Protein AF-A0A5S9R4K7-F1 (afdb_monomer)

Radius of gyration: 28.63 Å; Cα contacts (8 Å, |Δi|>4): 47; chains: 1; bounding box: 63×64×57 Å

Mean predicted aligned error: 20.2 Å

Organism: NCBI:txid2666134

Structure (mmCIF, N/CA/C/O backbone):
data_AF-A0A5S9R4K7-F1
#
_entry.id   AF-A0A5S9R4K7-F1
#
loop_
_atom_site.group_PDB
_atom_site.id
_atom_site.type_symbol
_atom_site.label_atom_id
_atom_site.label_alt_id
_atom_site.label_comp_id
_atom_site.label_asym_id
_atom_site.label_entity_id
_atom_site.label_seq_id
_atom_site.pdbx_PDB_ins_code
_atom_site.Cartn_x
_atom_site.Cartn_y
_atom_site.Cartn_z
_atom_site.occupancy
_atom_site.B_iso_or_equiv
_atom_site.auth_seq_id
_atom_site.auth_comp_id
_atom_site.auth_asym_id
_atom_site.auth_atom_id
_atom_site.pdbx_PDB_model_num
ATOM 1 N N . MET A 1 1 ? -23.852 8.407 -25.868 1.00 60.44 1 MET A N 1
ATOM 2 C CA . MET A 1 1 ? -22.869 9.508 -25.743 1.00 60.44 1 MET A CA 1
ATOM 3 C C . MET A 1 1 ? -21.809 9.168 -24.701 1.00 60.44 1 MET A C 1
ATOM 5 O O . MET A 1 1 ? -20.664 9.023 -25.093 1.00 60.44 1 MET A O 1
ATOM 9 N N . LYS A 1 2 ? -22.181 8.932 -23.431 1.00 70.75 2 LYS A N 1
ATOM 10 C CA . LYS A 1 2 ? -21.252 8.559 -22.342 1.00 70.75 2 LYS A CA 1
ATOM 11 C C . LYS A 1 2 ? -20.388 7.319 -22.643 1.00 70.75 2 LYS A C 1
ATOM 13 O O . LYS A 1 2 ? -19.172 7.396 -22.542 1.00 70.75 2 LYS A O 1
ATOM 18 N N . GLU A 1 3 ? -21.009 6.247 -23.135 1.00 83.00 3 GLU A N 1
ATOM 19 C CA . GLU A 1 3 ? -20.320 4.987 -23.478 1.00 83.00 3 GLU A CA 1
ATOM 20 C C . GLU A 1 3 ? -19.231 5.144 -24.555 1.00 83.00 3 GLU A C 1
ATOM 22 O O . GLU A 1 3 ? -18.191 4.496 -24.499 1.00 83.00 3 GLU A O 1
ATOM 27 N N . LEU A 1 4 ? -19.441 6.035 -25.535 1.00 80.94 4 LEU A N 1
ATOM 28 C CA . LEU A 1 4 ? -18.470 6.272 -26.608 1.00 80.94 4 LEU A CA 1
ATOM 29 C C . LEU A 1 4 ? -17.237 7.013 -26.076 1.00 80.94 4 LEU A C 1
ATOM 31 O O . LEU A 1 4 ? -16.112 6.636 -26.393 1.00 80.94 4 LEU A O 1
ATOM 35 N N . THR A 1 5 ? -17.441 8.044 -25.255 1.00 84.50 5 THR A N 1
ATOM 36 C CA . THR A 1 5 ? -16.349 8.809 -24.639 1.00 84.50 5 THR A CA 1
ATOM 37 C C . THR A 1 5 ? -15.535 7.940 -23.678 1.00 84.50 5 THR A C 1
ATOM 39 O O . THR A 1 5 ? -14.313 8.041 -23.653 1.00 84.50 5 THR A O 1
ATOM 42 N N . GLU A 1 6 ? -16.192 7.045 -22.936 1.00 87.44 6 GLU A N 1
ATOM 43 C CA . GLU A 1 6 ? -15.541 6.131 -21.992 1.00 87.44 6 GLU A CA 1
ATOM 44 C C . GLU A 1 6 ? -14.701 5.054 -22.698 1.00 87.44 6 GLU A C 1
ATOM 46 O O . GLU A 1 6 ? -13.567 4.788 -22.299 1.00 87.44 6 GLU A O 1
ATOM 51 N N . ALA A 1 7 ? -15.211 4.478 -23.792 1.00 84.44 7 ALA A N 1
ATOM 52 C CA . ALA A 1 7 ? -14.450 3.537 -24.610 1.00 84.44 7 ALA A CA 1
ATOM 53 C C . ALA A 1 7 ? -13.230 4.207 -25.265 1.00 84.44 7 ALA A C 1
ATOM 55 O O . ALA A 1 7 ? -12.127 3.667 -25.218 1.00 84.44 7 ALA A O 1
ATOM 56 N N . VAL A 1 8 ? -13.394 5.411 -25.823 1.00 84.94 8 VAL A N 1
ATOM 57 C CA . VAL A 1 8 ? -12.283 6.162 -26.432 1.00 84.94 8 VAL A CA 1
ATOM 58 C C . VAL A 1 8 ? -11.234 6.550 -25.384 1.00 84.94 8 VAL A C 1
ATOM 60 O O . VAL A 1 8 ? -10.045 6.393 -25.643 1.00 84.94 8 VAL A O 1
ATOM 63 N N . ALA A 1 9 ? -11.643 6.960 -24.179 1.00 87.12 9 ALA A N 1
ATOM 64 C CA . ALA A 1 9 ? -10.717 7.275 -23.088 1.00 87.12 9 ALA A CA 1
ATOM 65 C C . ALA A 1 9 ? -9.855 6.074 -22.658 1.00 87.12 9 ALA A C 1
ATOM 67 O O . ALA A 1 9 ? -8.709 6.264 -22.263 1.00 87.12 9 ALA A O 1
ATOM 68 N N . ARG A 1 10 ? -10.375 4.843 -22.766 1.00 88.38 10 ARG A N 1
ATOM 69 C CA . ARG A 1 10 ? -9.616 3.616 -22.469 1.00 88.38 10 ARG A CA 1
ATOM 70 C C . ARG A 1 10 ? -8.740 3.154 -23.633 1.00 88.38 10 ARG A C 1
ATOM 72 O O . ARG A 1 10 ? -7.651 2.646 -23.396 1.00 88.38 10 ARG A O 1
ATOM 79 N N . LEU A 1 11 ? -9.191 3.317 -24.878 1.00 85.31 11 LEU A N 1
ATOM 80 C CA . LEU A 1 11 ? -8.465 2.815 -26.051 1.00 85.31 11 LEU A CA 1
ATOM 81 C C . LEU A 1 11 ? -7.394 3.773 -26.600 1.00 85.31 11 LEU A C 1
ATOM 83 O O . LEU A 1 11 ? -6.435 3.299 -27.204 1.00 85.31 11 LEU A O 1
ATOM 87 N N . VAL A 1 12 ? -7.512 5.092 -26.406 1.00 88.00 12 VAL A N 1
ATOM 88 C CA . VAL A 1 12 ? -6.495 6.060 -26.872 1.00 88.00 12 VAL A CA 1
ATOM 89 C C . VAL A 1 12 ? -5.130 5.843 -26.197 1.00 88.00 12 VAL A C 1
ATOM 91 O O . VAL A 1 12 ? -4.135 5.799 -26.922 1.00 88.00 12 VAL A O 1
ATOM 94 N N . PRO A 1 13 ? -5.044 5.608 -24.871 1.00 85.69 13 PRO A N 1
ATOM 95 C CA . PRO A 1 13 ? -3.788 5.220 -24.223 1.00 85.69 13 PRO A CA 1
ATOM 96 C C . PRO A 1 13 ? -3.208 3.896 -24.742 1.00 85.69 13 PRO A C 1
ATOM 98 O O . PRO A 1 13 ? -1.998 3.723 -24.735 1.00 85.69 13 PRO A O 1
ATOM 101 N N . MET A 1 14 ? -4.050 2.989 -25.254 1.00 85.31 14 MET A N 1
ATOM 102 C CA . MET A 1 14 ? -3.629 1.722 -25.874 1.00 85.31 14 MET A CA 1
ATOM 103 C C . MET A 1 14 ? -3.263 1.866 -27.367 1.00 85.31 14 MET A C 1
ATOM 105 O O . MET A 1 14 ? -3.145 0.872 -28.081 1.00 85.31 14 MET A O 1
ATOM 109 N N . GLY A 1 15 ? -3.103 3.098 -27.865 1.00 84.56 15 GLY A N 1
ATOM 110 C CA . GLY A 1 15 ? -2.603 3.387 -29.213 1.00 84.56 15 GLY A CA 1
ATOM 111 C C . GLY A 1 15 ? -3.671 3.623 -30.287 1.00 84.56 15 GLY A C 1
ATOM 112 O O . GLY A 1 15 ? -3.326 3.812 -31.459 1.00 84.56 15 GLY A O 1
ATOM 113 N N . LEU A 1 16 ? -4.963 3.657 -29.935 1.00 86.38 16 LEU A N 1
ATOM 114 C CA . LEU A 1 16 ? -6.026 3.976 -30.893 1.00 86.38 16 LEU A CA 1
ATOM 115 C C . LEU A 1 16 ? -5.980 5.463 -31.285 1.00 86.38 16 LEU A C 1
ATOM 117 O O . LEU A 1 16 ? -6.224 6.348 -30.467 1.00 86.38 16 LEU A O 1
ATOM 121 N N . LYS A 1 17 ? -5.732 5.749 -32.566 1.00 83.06 17 LYS A N 1
ATOM 122 C CA . LYS A 1 17 ? -5.752 7.116 -33.111 1.00 83.06 17 LYS A CA 1
ATOM 123 C C . LYS A 1 17 ? -7.172 7.510 -33.502 1.00 83.06 17 LYS A C 1
ATOM 125 O O . LYS A 1 17 ? -7.784 6.856 -34.343 1.00 83.06 17 LYS A O 1
ATOM 130 N N . VAL A 1 18 ? -7.672 8.604 -32.933 1.00 84.44 18 VAL A N 1
ATOM 131 C CA . VAL A 1 18 ? -9.017 9.121 -33.215 1.00 84.44 18 VAL A CA 1
ATOM 132 C C . VAL A 1 18 ? -8.938 10.556 -33.735 1.00 84.44 18 VAL A C 1
ATOM 134 O O . VAL A 1 18 ? -8.171 11.377 -33.237 1.00 84.44 18 VAL A O 1
ATOM 137 N N . SER A 1 19 ? -9.745 10.861 -34.752 1.00 84.56 19 SER A N 1
ATOM 138 C CA . SER A 1 19 ? -9.883 12.210 -35.302 1.00 84.56 19 SER A CA 1
ATOM 139 C C . SER A 1 19 ? -10.589 13.143 -34.313 1.00 84.56 19 SER A C 1
ATOM 141 O O . SER A 1 19 ? -11.739 12.905 -33.938 1.00 84.56 19 SER A O 1
ATOM 143 N N . GLN A 1 20 ? -9.930 14.252 -33.958 1.00 81.69 20 GLN A N 1
ATOM 144 C CA . GLN A 1 20 ? -10.518 15.351 -33.178 1.00 81.69 20 GLN A CA 1
ATOM 145 C C . GLN A 1 20 ? -11.828 15.844 -33.815 1.00 81.69 20 GLN A C 1
ATOM 147 O O . GLN A 1 20 ? -12.838 15.991 -33.134 1.00 81.69 20 GLN A O 1
ATOM 152 N N . ARG A 1 21 ? -11.850 16.027 -35.142 1.00 84.12 21 ARG A N 1
ATOM 153 C CA . ARG A 1 21 ? -13.025 16.517 -35.881 1.00 84.12 21 ARG A CA 1
ATOM 154 C C . ARG A 1 21 ? -14.227 15.581 -35.752 1.00 84.12 21 ARG A C 1
ATOM 156 O O . ARG A 1 21 ? -15.343 16.045 -35.539 1.00 84.12 21 ARG A O 1
ATOM 163 N N . GLU A 1 22 ? -14.005 14.274 -35.865 1.00 81.88 22 GLU A N 1
ATOM 164 C CA . GLU A 1 22 ? -15.087 13.286 -35.791 1.00 81.88 22 GLU A CA 1
ATOM 165 C C . GLU A 1 22 ? -15.635 13.153 -34.36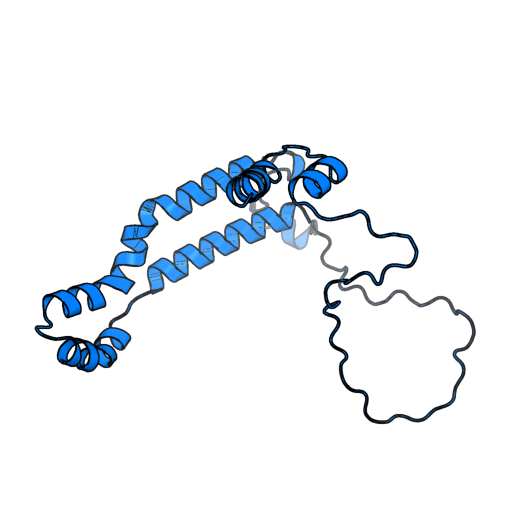6 1.00 81.88 22 GLU A C 1
ATOM 167 O O . GLU A 1 22 ? -16.850 13.102 -34.173 1.00 81.88 22 GLU A O 1
ATOM 172 N N . MET A 1 23 ? -14.759 13.174 -33.355 1.00 84.62 23 MET A N 1
ATOM 173 C CA . MET A 1 23 ? -15.192 13.140 -31.956 1.00 84.62 23 MET A CA 1
ATOM 174 C C . MET A 1 23 ? -16.030 14.356 -31.599 1.00 84.62 23 MET A C 1
ATOM 176 O O . MET A 1 23 ? -17.091 14.193 -31.009 1.00 84.62 23 MET A O 1
ATOM 180 N N . ARG A 1 24 ? -15.608 15.550 -32.020 1.00 81.69 24 ARG A N 1
ATOM 181 C CA . ARG A 1 24 ? -16.312 16.814 -31.771 1.00 81.69 24 ARG A CA 1
ATOM 182 C C . ARG A 1 24 ? -17.711 16.843 -32.384 1.00 81.69 24 ARG A C 1
ATOM 184 O O . ARG A 1 24 ? -18.670 17.199 -31.704 1.00 81.69 24 ARG A O 1
ATOM 191 N N . GLN A 1 25 ? -17.849 16.344 -33.613 1.00 83.50 25 GLN A N 1
ATOM 192 C CA . GLN A 1 25 ? -19.152 16.174 -34.261 1.00 83.50 25 GLN A CA 1
ATOM 193 C C . GLN A 1 25 ? -20.043 15.172 -33.517 1.00 83.50 25 GLN A C 1
ATOM 195 O O . GLN A 1 25 ? -21.227 15.435 -33.321 1.00 83.50 25 GLN A O 1
ATOM 200 N N . ARG A 1 26 ? -19.485 14.043 -33.055 1.00 81.94 26 ARG A N 1
ATOM 201 C CA . ARG A 1 26 ? -20.253 13.026 -32.318 1.00 81.94 26 ARG A CA 1
ATOM 202 C C . ARG A 1 26 ? -20.673 13.480 -30.924 1.00 81.94 26 ARG A C 1
ATOM 204 O O . ARG A 1 26 ? -21.736 13.067 -30.480 1.00 81.94 26 ARG A O 1
ATOM 211 N N . ILE A 1 27 ? -19.879 14.311 -30.247 1.00 83.12 27 ILE A N 1
ATOM 212 C CA . ILE A 1 27 ? -20.230 14.891 -28.936 1.00 83.12 27 ILE A CA 1
ATOM 213 C C . ILE A 1 27 ? -21.074 16.170 -29.054 1.00 83.12 27 ILE A C 1
ATOM 215 O O . ILE A 1 27 ? -21.534 16.677 -28.036 1.00 83.12 27 ILE A O 1
ATOM 219 N N . GLY A 1 28 ? -21.306 16.668 -30.275 1.00 79.94 28 GLY A N 1
ATOM 220 C CA . GLY A 1 28 ? -22.116 17.860 -30.535 1.00 79.94 28 GLY A CA 1
ATOM 221 C C . GLY A 1 28 ? -21.436 19.179 -30.155 1.00 79.94 28 GLY A C 1
ATOM 222 O O . GLY A 1 28 ? -22.131 20.148 -29.872 1.00 79.94 28 GLY A O 1
ATOM 223 N N . VAL A 1 29 ? -20.099 19.219 -30.124 1.00 82.62 29 VAL A N 1
ATOM 224 C CA . VAL A 1 29 ? -19.316 20.429 -29.831 1.00 82.62 29 VAL A CA 1
ATOM 225 C C . VAL A 1 29 ? -18.852 21.047 -31.148 1.00 82.62 29 VAL A C 1
ATOM 227 O O . VAL A 1 29 ? -18.087 20.427 -31.891 1.00 82.62 29 VAL A O 1
ATOM 230 N N . SER A 1 30 ? -19.309 22.265 -31.429 1.00 76.62 30 SER A N 1
ATOM 231 C CA . SER A 1 30 ? -18.934 23.023 -32.627 1.00 76.62 30 SER A CA 1
ATOM 232 C C . SER A 1 30 ? -17.450 23.395 -32.637 1.00 76.62 30 SER A C 1
ATOM 234 O O . SER A 1 30 ? -16.800 23.455 -31.590 1.00 76.62 30 SER A O 1
ATOM 236 N N . GLU A 1 31 ? -16.907 23.608 -33.837 1.00 80.38 31 GLU A N 1
ATOM 237 C CA . GLU A 1 31 ? -15.581 24.193 -34.046 1.00 80.38 31 GLU A CA 1
ATOM 238 C C . GLU A 1 31 ? -15.564 25.636 -33.533 1.00 80.38 31 GLU A C 1
ATOM 240 O O . GLU A 1 31 ? -16.468 26.361 -33.937 1.00 80.38 31 GLU A O 1
ATOM 245 N N . PRO A 1 32 ? -14.650 26.041 -32.618 1.00 77.50 32 PRO A N 1
ATOM 246 C CA . PRO A 1 32 ? -14.572 27.442 -32.242 1.00 77.50 32 PRO A CA 1
ATOM 247 C C . PRO A 1 32 ? -14.164 28.236 -33.477 1.00 77.50 32 PRO A C 1
ATOM 249 O O . PRO A 1 32 ? -13.270 27.814 -34.220 1.00 77.50 32 PRO A O 1
ATOM 252 N N . GLU A 1 33 ? -14.839 29.353 -33.696 1.00 72.19 33 GLU A N 1
ATOM 253 C CA . GLU A 1 33 ? -14.437 30.317 -34.714 1.00 72.19 33 GLU A CA 1
ATOM 254 C C . GLU A 1 33 ? -13.240 31.140 -34.200 1.00 72.19 33 GLU A C 1
ATOM 256 O O . GLU A 1 33 ? -12.916 31.106 -33.012 1.00 72.19 33 GLU A O 1
ATOM 261 N N . GLU A 1 34 ? -12.534 31.854 -35.085 1.00 70.00 34 GLU A N 1
ATOM 262 C CA . GLU A 1 34 ? -11.315 32.607 -34.718 1.00 70.00 34 GLU A CA 1
ATOM 263 C C . GLU A 1 34 ? -11.552 33.672 -33.629 1.00 70.00 34 GLU A C 1
ATOM 265 O O . GLU A 1 34 ? -10.605 34.052 -32.941 1.00 70.00 34 GLU A O 1
ATOM 270 N N . ASP A 1 35 ? -12.805 34.097 -33.439 1.00 70.00 35 ASP A N 1
ATOM 271 C CA . ASP A 1 35 ? -13.215 35.132 -32.485 1.00 70.00 35 ASP A CA 1
ATOM 272 C C . ASP A 1 35 ? -13.893 34.578 -31.208 1.00 70.00 35 ASP A C 1
ATOM 274 O O . ASP A 1 35 ? -14.326 35.361 -30.357 1.00 70.00 35 ASP A O 1
ATOM 278 N N . ASP A 1 36 ? -14.001 33.251 -31.047 1.00 72.81 36 ASP A N 1
ATOM 279 C CA . ASP A 1 36 ? -14.599 32.637 -29.852 1.00 72.81 36 ASP A CA 1
ATOM 280 C C . ASP A 1 36 ? -13.623 32.635 -28.662 1.00 72.81 36 ASP A C 1
ATOM 282 O O . ASP A 1 36 ? -12.459 32.242 -28.772 1.00 72.81 36 ASP A O 1
ATOM 286 N N . ASP A 1 37 ? -14.114 33.023 -27.482 1.00 72.81 37 ASP A N 1
ATOM 287 C CA . ASP A 1 37 ? -13.316 33.055 -26.252 1.00 72.81 37 ASP A CA 1
ATOM 288 C C . ASP A 1 37 ? -12.962 31.627 -25.780 1.00 72.81 37 ASP A C 1
ATOM 290 O O . ASP A 1 37 ? -13.810 30.866 -25.297 1.00 72.81 37 ASP A O 1
ATOM 294 N N . LEU A 1 38 ? -11.694 31.237 -25.960 1.00 75.69 38 LEU A N 1
ATOM 295 C CA . LEU A 1 38 ? -11.197 29.894 -25.661 1.00 75.69 38 LEU A CA 1
ATOM 296 C C . LEU A 1 38 ? -10.883 29.728 -24.172 1.00 75.69 38 LEU A C 1
ATOM 298 O O . LEU A 1 38 ? -9.889 30.238 -23.649 1.00 75.69 38 LEU A O 1
ATOM 302 N N . LEU A 1 39 ? -11.675 28.890 -23.507 1.00 64.62 39 LEU A N 1
ATOM 303 C CA . LEU A 1 39 ? -11.420 28.471 -22.132 1.00 64.62 39 LEU A CA 1
ATOM 304 C C . LEU A 1 39 ? -10.177 27.574 -22.068 1.00 64.62 39 LEU A C 1
ATOM 306 O O . LEU A 1 39 ? -10.222 26.378 -22.362 1.00 64.62 39 LEU A O 1
ATOM 310 N N . THR A 1 40 ? -9.055 28.160 -21.662 1.00 64.75 40 THR A N 1
ATOM 311 C CA . THR A 1 40 ? -7.826 27.433 -21.336 1.00 64.75 40 THR A CA 1
ATOM 312 C C . THR A 1 40 ? -7.851 27.000 -19.867 1.00 64.75 40 THR A C 1
ATOM 314 O O . THR A 1 40 ? -8.408 27.706 -19.021 1.00 64.75 40 THR A O 1
ATOM 317 N N . PRO A 1 41 ? -7.293 25.826 -19.517 1.00 58.44 41 PRO A N 1
ATOM 318 C CA . PRO A 1 41 ? -7.168 25.442 -18.116 1.00 58.44 41 PRO A CA 1
ATOM 319 C C . PRO A 1 41 ? -6.310 26.481 -17.375 1.00 58.44 41 PRO A C 1
ATOM 321 O O . PRO A 1 41 ? -5.365 27.011 -17.967 1.00 58.44 41 PRO A O 1
ATOM 324 N N . PRO A 1 42 ? -6.598 26.774 -16.092 1.00 50.97 42 PRO A N 1
ATOM 325 C CA . PRO A 1 42 ? -5.778 27.693 -15.321 1.00 50.97 42 PRO A CA 1
ATOM 326 C C . PRO A 1 42 ? -4.340 27.171 -15.299 1.00 50.97 42 PRO A C 1
ATOM 328 O O . PRO A 1 42 ? -4.062 26.094 -14.768 1.00 50.97 42 PRO A O 1
ATOM 331 N N . SER A 1 43 ? -3.430 27.934 -15.906 1.00 49.72 43 SER A N 1
ATOM 332 C CA . SER A 1 43 ? -1.996 27.689 -15.808 1.00 49.72 43 SER A CA 1
ATOM 333 C C . SER A 1 43 ? -1.625 27.750 -14.331 1.00 49.72 43 SER A C 1
ATOM 335 O O . SER A 1 43 ? -1.675 28.816 -13.716 1.00 49.72 43 SER A O 1
ATOM 337 N N . SER A 1 44 ? -1.300 26.605 -13.731 1.00 45.75 44 SER A N 1
ATOM 338 C CA . SER A 1 44 ? -0.823 26.540 -12.351 1.00 45.75 44 SER A CA 1
ATOM 339 C C . SER A 1 44 ? 0.613 27.060 -12.283 1.00 45.75 44 SER A C 1
ATOM 341 O O . SER A 1 44 ? 1.568 26.303 -12.150 1.00 45.75 44 SER A O 1
ATOM 343 N N . SER A 1 45 ? 0.755 28.377 -12.365 1.00 46.44 45 SER A N 1
ATOM 344 C CA . SER A 1 45 ? 1.937 29.124 -11.953 1.00 46.44 45 SER A CA 1
ATOM 345 C C . SER A 1 45 ? 1.486 30.096 -10.869 1.00 46.44 45 SER A C 1
ATOM 347 O O . SER A 1 45 ? 1.114 31.233 -11.154 1.00 46.44 45 SER A O 1
ATOM 349 N N . ALA A 1 46 ? 1.440 29.617 -9.625 1.00 39.94 46 ALA A N 1
ATOM 350 C CA . ALA A 1 46 ? 1.190 30.475 -8.476 1.00 39.94 46 ALA A CA 1
ATOM 351 C C . ALA A 1 46 ? 2.391 31.429 -8.281 1.00 39.94 46 ALA A C 1
ATOM 353 O O . ALA A 1 46 ? 3.529 30.954 -8.226 1.00 39.94 46 ALA A O 1
ATOM 354 N N . PRO A 1 47 ? 2.170 32.752 -8.183 1.00 46.12 47 PRO A N 1
ATOM 355 C CA . PRO A 1 47 ? 3.219 33.729 -7.931 1.00 46.12 47 PRO A CA 1
ATOM 356 C C . PRO A 1 47 ? 3.512 33.829 -6.427 1.00 46.12 47 PRO A C 1
ATOM 358 O O . PRO A 1 47 ? 2.605 33.849 -5.594 1.00 46.12 47 PRO A O 1
ATOM 361 N N . VAL A 1 48 ? 4.794 33.907 -6.080 1.00 46.75 48 VAL A N 1
ATOM 362 C CA . VAL A 1 48 ? 5.274 34.218 -4.726 1.00 46.75 48 VAL A CA 1
ATOM 363 C C . VAL A 1 48 ? 5.200 35.747 -4.542 1.00 46.75 48 VAL A C 1
ATOM 365 O O . VAL A 1 48 ? 5.615 36.460 -5.455 1.00 46.75 48 VAL A O 1
ATOM 368 N N . PRO A 1 49 ? 4.662 36.284 -3.430 1.00 51.12 49 PRO A N 1
ATOM 369 C CA . PRO A 1 49 ? 4.454 37.724 -3.271 1.00 51.12 49 PRO A CA 1
ATOM 370 C C . PRO A 1 49 ? 5.768 38.480 -3.013 1.00 51.12 49 PRO A C 1
ATOM 372 O O . PRO A 1 49 ? 6.518 38.152 -2.093 1.00 51.12 49 PRO A O 1
ATOM 375 N N . GLU A 1 50 ? 6.010 39.521 -3.812 1.00 45.12 50 GLU A N 1
ATOM 376 C CA . GLU A 1 50 ? 7.079 40.509 -3.636 1.00 45.12 50 GLU A CA 1
ATOM 377 C C . GLU A 1 50 ? 6.683 41.567 -2.595 1.00 45.12 50 GLU A C 1
ATOM 379 O O . GLU A 1 50 ? 5.639 42.211 -2.703 1.00 45.12 50 GLU A O 1
ATOM 384 N N . GLY A 1 51 ? 7.552 41.762 -1.601 1.00 38.72 51 GLY A N 1
ATOM 385 C CA . GLY A 1 51 ? 7.583 42.926 -0.721 1.00 38.72 51 GLY A CA 1
ATOM 386 C C . GLY A 1 51 ? 8.928 43.645 -0.853 1.00 38.72 51 GLY A C 1
ATOM 387 O O . GLY A 1 51 ? 9.956 43.091 -0.473 1.00 38.72 51 GLY A O 1
ATOM 388 N N . ASP A 1 52 ? 8.858 44.853 -1.418 1.00 45.69 52 ASP A N 1
ATOM 389 C CA . ASP A 1 52 ? 9.776 46.005 -1.392 1.00 45.69 52 ASP A CA 1
ATOM 390 C C . ASP A 1 52 ? 11.296 45.808 -1.546 1.00 45.69 52 ASP A C 1
ATOM 392 O O . ASP A 1 52 ? 12.016 45.639 -0.564 1.00 45.69 52 ASP A O 1
ATOM 396 N N . LEU A 1 53 ? 11.807 46.085 -2.756 1.00 40.59 53 LEU A N 1
ATOM 397 C CA . LEU A 1 53 ? 13.100 46.758 -2.957 1.00 40.59 53 LEU A CA 1
ATOM 398 C C . LEU A 1 53 ? 13.018 47.763 -4.131 1.00 40.59 53 LEU A C 1
ATOM 400 O O . LEU A 1 53 ? 12.281 47.530 -5.091 1.00 40.59 53 LEU A O 1
ATOM 404 N N . PRO A 1 54 ? 13.737 48.901 -4.051 1.00 42.56 54 PRO A N 1
ATOM 405 C CA . PRO A 1 54 ? 13.488 50.084 -4.867 1.00 42.56 54 PRO A CA 1
ATOM 406 C C . PRO A 1 54 ? 13.952 49.945 -6.318 1.00 42.56 54 PRO A C 1
ATOM 408 O O . PRO A 1 54 ? 14.913 49.248 -6.641 1.00 42.56 54 PRO A O 1
ATOM 411 N N . ALA A 1 55 ? 13.259 50.704 -7.165 1.00 49.53 55 ALA A N 1
ATOM 412 C CA . ALA A 1 55 ? 13.571 50.933 -8.563 1.00 49.53 55 ALA A CA 1
ATOM 413 C C . ALA A 1 55 ? 14.976 51.521 -8.777 1.00 49.53 55 ALA A C 1
ATOM 415 O O . ALA A 1 55 ? 15.513 52.233 -7.929 1.00 49.53 55 ALA A O 1
ATOM 416 N N . ASP A 1 56 ? 15.455 51.302 -10.002 1.00 47.91 56 ASP A N 1
ATOM 417 C CA . ASP A 1 56 ? 16.608 51.934 -10.642 1.00 47.91 56 ASP A CA 1
ATOM 418 C C . ASP A 1 56 ? 17.951 51.225 -10.418 1.00 47.91 56 ASP A C 1
ATOM 420 O O . ASP A 1 56 ? 18.673 51.505 -9.467 1.00 47.91 56 ASP A O 1
ATOM 424 N N . LYS A 1 57 ? 18.294 50.301 -11.332 1.00 42.03 57 LYS A N 1
ATOM 425 C CA . LYS A 1 57 ? 19.327 50.517 -12.366 1.00 42.03 57 LYS A CA 1
ATOM 426 C C . LYS A 1 57 ? 19.078 49.582 -13.549 1.00 42.03 57 LYS A C 1
ATOM 428 O O . LYS A 1 57 ? 18.968 48.369 -13.389 1.00 42.03 57 LYS A O 1
ATOM 433 N N . THR A 1 58 ? 19.040 50.157 -14.743 1.00 46.62 58 THR A N 1
ATOM 434 C CA . THR A 1 58 ? 19.121 49.460 -16.031 1.00 46.62 58 THR A CA 1
ATOM 435 C C . THR A 1 58 ? 20.223 48.388 -16.008 1.00 46.62 58 THR A C 1
ATOM 437 O O . THR A 1 58 ? 21.371 48.727 -15.701 1.00 46.62 58 THR A O 1
ATOM 440 N N . PRO A 1 59 ? 19.941 47.114 -16.344 1.00 45.47 59 PRO A N 1
ATOM 441 C CA . PRO A 1 59 ? 20.991 46.116 -16.495 1.00 45.47 59 PRO A CA 1
ATOM 442 C C . PRO A 1 59 ? 21.914 46.504 -17.661 1.00 45.47 59 PRO A C 1
ATOM 444 O O . PRO A 1 59 ? 21.420 46.745 -18.767 1.00 45.47 59 PRO A O 1
ATOM 447 N N . PRO A 1 60 ? 23.243 46.578 -17.462 1.00 42.16 60 PRO A N 1
ATOM 448 C CA . PRO A 1 60 ? 24.168 46.747 -18.569 1.00 42.16 60 PRO A CA 1
ATOM 449 C C . PRO A 1 60 ? 24.068 45.554 -19.522 1.00 42.16 60 PRO A C 1
ATOM 451 O O . PRO A 1 60 ? 23.823 44.416 -19.113 1.00 42.16 60 PRO A O 1
ATOM 454 N N . ALA A 1 61 ? 24.260 45.858 -20.805 1.00 45.94 61 ALA A N 1
ATOM 455 C CA . ALA A 1 61 ? 24.289 44.913 -21.907 1.00 45.94 61 ALA A CA 1
ATOM 456 C C . ALA A 1 61 ? 25.068 43.633 -21.566 1.00 45.94 61 ALA A C 1
ATOM 458 O O . ALA A 1 61 ? 26.110 43.683 -20.913 1.00 45.94 61 ALA A O 1
ATOM 459 N N . ALA A 1 62 ? 24.532 42.515 -22.060 1.00 51.91 62 ALA A N 1
ATOM 460 C CA . ALA A 1 62 ? 25.030 41.148 -21.976 1.00 51.91 62 ALA A CA 1
ATOM 461 C C . ALA A 1 62 ? 26.566 41.034 -21.909 1.00 51.91 62 ALA A C 1
ATOM 463 O O . ALA A 1 62 ? 27.257 40.876 -22.915 1.00 51.91 62 ALA A O 1
ATOM 464 N N . GLY A 1 63 ? 27.094 41.061 -20.688 1.00 48.12 63 GLY A N 1
ATOM 465 C CA . GLY A 1 63 ? 28.395 40.500 -20.369 1.00 48.12 63 GLY A CA 1
ATOM 466 C C . GLY A 1 63 ? 28.252 38.986 -20.272 1.00 48.12 63 GLY A C 1
ATOM 467 O O . GLY A 1 63 ? 27.299 38.490 -19.669 1.00 48.12 63 GLY A O 1
ATOM 468 N N . LYS A 1 64 ? 29.183 38.252 -20.888 1.00 51.22 64 LYS A N 1
ATOM 469 C CA . LYS A 1 64 ? 29.267 36.788 -20.821 1.00 51.22 64 LYS A CA 1
ATOM 470 C C . LYS A 1 64 ? 29.133 36.346 -19.361 1.00 51.22 64 LYS A C 1
ATOM 472 O O . LYS A 1 64 ? 30.014 36.637 -18.553 1.00 51.22 64 LYS A O 1
ATOM 477 N N . ARG A 1 65 ? 28.025 35.679 -19.022 1.00 45.62 65 ARG A N 1
ATOM 478 C CA . ARG A 1 65 ? 27.864 35.043 -17.713 1.00 45.62 65 ARG A CA 1
ATOM 479 C C . ARG A 1 65 ? 28.998 34.033 -17.554 1.00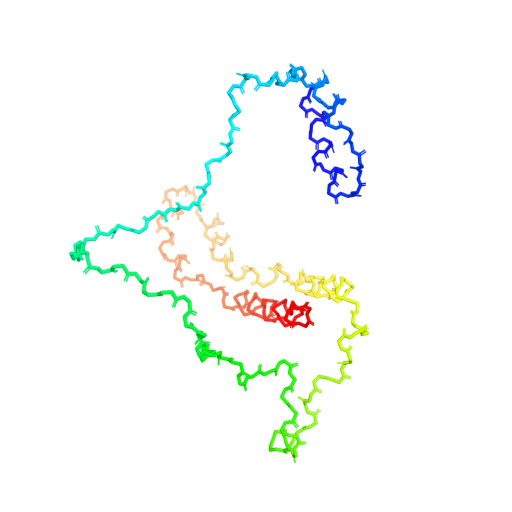 45.62 65 ARG A C 1
ATOM 481 O O . ARG A 1 65 ? 29.194 33.188 -18.426 1.00 45.62 65 ARG A O 1
ATOM 488 N N . ALA A 1 66 ? 29.745 34.143 -16.459 1.00 56.53 66 ALA A N 1
ATOM 489 C CA . ALA A 1 66 ? 30.528 33.019 -15.970 1.00 56.53 66 ALA A CA 1
ATOM 490 C C . ALA A 1 66 ? 29.567 31.832 -15.778 1.00 56.53 66 ALA A C 1
ATOM 492 O O . ALA A 1 66 ? 28.423 32.069 -15.367 1.00 56.53 66 ALA A O 1
ATOM 493 N N . PRO A 1 67 ? 29.972 30.594 -16.113 1.00 50.88 67 PRO A N 1
ATOM 494 C CA . PRO A 1 67 ? 29.094 29.454 -15.927 1.00 50.88 67 PRO A CA 1
ATOM 495 C C . PRO A 1 67 ? 28.696 29.391 -14.455 1.00 50.88 67 PRO A C 1
ATOM 497 O O . PRO A 1 67 ? 29.531 29.557 -13.560 1.00 50.88 67 PRO A O 1
ATOM 500 N N . ALA A 1 68 ? 27.394 29.222 -14.227 1.00 53.09 68 ALA A N 1
ATOM 501 C CA . ALA A 1 68 ? 26.876 28.874 -12.919 1.00 53.09 68 ALA A CA 1
ATOM 502 C C . ALA A 1 68 ? 27.683 27.680 -12.404 1.00 53.09 68 ALA A C 1
ATOM 504 O O . ALA A 1 68 ? 28.042 26.804 -13.191 1.00 53.09 68 ALA A O 1
ATOM 505 N N . ALA A 1 69 ? 27.995 27.663 -11.110 1.00 53.94 69 ALA A N 1
ATOM 506 C CA . ALA A 1 69 ? 28.519 26.468 -10.477 1.00 53.94 69 ALA A CA 1
ATOM 507 C C . ALA A 1 69 ? 27.442 25.383 -10.601 1.00 53.94 69 ALA A C 1
ATOM 509 O O . ALA A 1 69 ? 26.519 25.304 -9.794 1.00 53.94 69 ALA A O 1
ATOM 510 N N . GLU A 1 70 ? 27.525 24.615 -11.683 1.00 43.75 70 GLU A N 1
ATOM 511 C CA . GLU A 1 70 ? 26.826 23.362 -11.842 1.00 43.75 70 GLU A CA 1
ATOM 512 C C . GLU A 1 70 ? 27.195 22.512 -10.630 1.00 43.75 70 GLU A C 1
ATOM 514 O O . GLU A 1 70 ? 28.374 22.345 -10.304 1.00 43.75 70 GLU A O 1
ATOM 519 N N . LEU A 1 71 ? 26.207 21.878 -10.010 1.00 50.12 71 LEU A N 1
ATOM 520 C CA . LEU A 1 71 ? 26.441 20.654 -9.245 1.00 50.12 71 LEU A CA 1
ATOM 521 C C . LEU A 1 71 ? 26.815 19.499 -10.208 1.00 50.12 71 LEU A C 1
ATOM 523 O O . LEU A 1 71 ? 26.351 18.377 -10.069 1.00 50.12 71 LEU A O 1
ATOM 527 N N . GLY A 1 72 ? 27.663 19.779 -11.202 1.00 49.66 72 GLY A N 1
ATOM 528 C CA . GLY A 1 72 ? 28.108 18.895 -12.277 1.00 49.66 72 GLY A CA 1
ATOM 529 C C . GLY A 1 72 ? 29.322 18.050 -11.894 1.00 49.66 72 GLY A C 1
ATOM 530 O O . GLY A 1 72 ? 30.094 17.647 -12.757 1.00 49.66 72 GLY A O 1
ATOM 531 N N . ALA A 1 73 ? 29.533 17.792 -10.601 1.00 47.12 73 ALA A N 1
ATOM 532 C CA . ALA A 1 73 ? 30.673 17.007 -10.123 1.00 47.12 73 ALA A CA 1
ATOM 533 C C . ALA A 1 73 ? 30.350 15.520 -9.883 1.00 47.12 73 ALA A C 1
ATOM 535 O O . ALA A 1 73 ? 31.214 14.774 -9.420 1.00 47.12 73 ALA A O 1
ATOM 536 N N . HIS A 1 74 ? 29.141 15.067 -10.221 1.00 50.62 74 HIS A N 1
ATOM 537 C CA . HIS A 1 74 ? 28.788 13.648 -10.249 1.00 50.62 74 HIS A CA 1
ATOM 538 C C . HIS A 1 74 ? 28.149 13.336 -11.602 1.00 50.62 74 HIS A C 1
ATOM 540 O O . HIS A 1 74 ? 26.944 13.160 -11.719 1.00 50.62 74 HIS A O 1
ATOM 546 N N . HIS A 1 75 ? 28.965 13.336 -12.654 1.00 49.22 75 HIS A N 1
ATOM 547 C CA . HIS A 1 75 ? 28.572 12.776 -13.944 1.00 49.22 75 HIS A CA 1
ATOM 548 C C . HIS A 1 75 ? 28.025 11.352 -13.728 1.00 49.22 75 HIS A C 1
ATOM 550 O O . HIS A 1 75 ? 28.643 10.576 -12.991 1.00 49.22 75 HIS A O 1
ATOM 556 N N . GLY A 1 76 ? 26.879 11.026 -14.338 1.00 49.88 76 GLY A N 1
ATOM 557 C CA . GLY A 1 76 ? 26.216 9.714 -14.314 1.00 49.88 76 GLY A CA 1
ATOM 558 C C . GLY A 1 76 ? 27.106 8.604 -14.878 1.00 49.88 76 GLY A C 1
ATOM 559 O O . GLY A 1 76 ? 26.966 8.178 -16.015 1.00 49.88 76 GLY A O 1
ATOM 560 N N . GLY A 1 77 ? 28.105 8.208 -14.089 1.00 55.75 77 GLY A N 1
ATOM 561 C CA . GLY A 1 77 ? 29.228 7.373 -14.498 1.00 55.75 77 GLY A CA 1
ATOM 562 C C . GLY A 1 77 ? 30.511 7.746 -13.756 1.00 55.75 77 GLY A C 1
ATOM 563 O O . GLY A 1 77 ? 31.499 8.130 -14.381 1.00 55.75 77 GLY A O 1
ATOM 564 N N . CYS A 1 78 ? 30.534 7.687 -12.421 1.00 54.53 78 CYS A N 1
ATOM 565 C CA . CYS A 1 78 ? 31.761 7.948 -11.664 1.00 54.53 78 CYS A CA 1
ATOM 566 C C . CYS A 1 78 ? 32.806 6.840 -11.922 1.00 54.53 78 CYS A C 1
ATOM 568 O O . CYS A 1 78 ? 32.753 5.759 -11.344 1.00 54.53 78 CYS A O 1
ATOM 570 N N . GLY A 1 79 ? 33.763 7.101 -12.820 1.00 57.16 79 GLY A N 1
ATOM 571 C CA . GLY A 1 79 ? 34.850 6.194 -13.213 1.00 57.16 79 GLY A CA 1
ATOM 572 C C . GLY A 1 79 ? 36.181 6.414 -12.484 1.00 57.16 79 GLY A C 1
ATOM 573 O O . GLY A 1 79 ? 37.228 6.003 -12.985 1.00 57.16 79 GLY A O 1
ATOM 574 N N . CYS A 1 80 ? 36.178 7.083 -11.330 1.00 58.38 80 CYS A N 1
ATOM 575 C CA . CYS A 1 80 ? 37.393 7.413 -10.587 1.00 58.38 80 CYS A CA 1
ATOM 576 C C . CYS A 1 80 ? 38.101 6.155 -10.052 1.00 58.38 80 CYS A C 1
ATOM 578 O O . CYS A 1 80 ? 37.492 5.312 -9.390 1.00 58.38 80 CYS A O 1
ATOM 580 N N . ALA A 1 81 ? 39.420 6.064 -10.264 1.00 53.62 81 ALA A N 1
ATOM 581 C CA . ALA A 1 81 ? 40.253 4.933 -9.837 1.00 53.62 81 ALA A CA 1
ATOM 582 C C . ALA A 1 81 ? 40.147 4.619 -8.329 1.00 53.62 81 ALA A C 1
ATOM 584 O O . ALA A 1 81 ? 40.294 3.467 -7.935 1.00 53.62 81 ALA A O 1
ATOM 585 N N . SER A 1 82 ? 39.828 5.623 -7.505 1.00 53.03 82 SER A N 1
ATOM 586 C CA . SER A 1 82 ? 39.606 5.496 -6.056 1.00 53.03 82 SER A CA 1
ATOM 587 C C . SER A 1 82 ? 38.352 4.681 -5.687 1.00 53.03 82 SER A C 1
ATOM 589 O O . SER A 1 82 ? 38.368 3.939 -4.714 1.00 53.03 82 SER A O 1
ATOM 591 N N . CYS A 1 83 ? 37.280 4.741 -6.487 1.00 55.81 83 CYS A N 1
ATOM 592 C CA . CYS A 1 83 ? 36.075 3.919 -6.293 1.00 55.81 83 CYS A CA 1
ATOM 593 C C . CYS A 1 83 ? 36.126 2.596 -7.085 1.00 55.81 83 CYS A C 1
ATOM 595 O O . CYS A 1 83 ? 35.436 1.643 -6.745 1.00 55.81 83 CYS A O 1
ATOM 597 N N . ARG A 1 84 ? 36.975 2.519 -8.123 1.00 51.38 84 ARG A N 1
ATOM 598 C CA . ARG A 1 84 ? 37.133 1.354 -9.017 1.00 51.38 84 ARG A CA 1
ATOM 599 C C . ARG A 1 84 ? 38.081 0.270 -8.483 1.00 51.38 84 ARG A C 1
ATOM 601 O O . ARG A 1 84 ? 38.053 -0.855 -8.963 1.00 51.38 84 ARG A O 1
ATOM 608 N N . SER A 1 85 ? 38.936 0.590 -7.514 1.00 49.59 85 SER A N 1
ATOM 609 C CA . SER A 1 85 ? 40.008 -0.307 -7.050 1.00 49.59 85 SER A CA 1
ATOM 610 C C . SER A 1 85 ? 39.635 -1.202 -5.858 1.00 49.59 85 SER A C 1
ATOM 612 O O . SER A 1 85 ? 40.502 -1.920 -5.365 1.00 49.59 85 SER A O 1
ATOM 614 N N . GLY A 1 86 ? 38.371 -1.198 -5.405 1.00 50.66 86 GLY A N 1
ATOM 615 C CA . GLY A 1 86 ? 37.996 -1.835 -4.134 1.00 50.66 86 GLY A CA 1
ATOM 616 C C . GLY A 1 86 ? 36.818 -2.812 -4.116 1.00 50.66 86 GLY A C 1
ATOM 617 O O . GLY A 1 86 ? 36.785 -3.634 -3.206 1.00 50.66 86 GLY A O 1
ATOM 618 N N . LEU A 1 87 ? 35.861 -2.780 -5.053 1.00 46.41 87 LEU A N 1
ATOM 619 C CA . LEU A 1 87 ? 34.715 -3.706 -5.031 1.00 46.41 87 LEU A CA 1
ATOM 620 C C . LEU A 1 87 ? 34.234 -4.083 -6.444 1.00 46.41 87 LEU A C 1
ATOM 622 O O . LEU A 1 87 ? 34.140 -3.204 -7.298 1.00 46.41 87 LEU A O 1
ATOM 626 N N . PRO A 1 88 ? 33.830 -5.347 -6.684 1.00 43.84 88 PRO A N 1
ATOM 627 C CA . PRO A 1 88 ? 33.236 -5.801 -7.945 1.00 43.84 88 PRO A CA 1
ATOM 628 C C . PRO A 1 88 ? 31.758 -5.383 -8.098 1.00 43.84 88 PRO A C 1
ATOM 630 O O . PRO A 1 88 ? 31.005 -6.036 -8.807 1.00 43.84 88 PRO A O 1
ATOM 633 N N . ALA A 1 89 ? 31.317 -4.324 -7.415 1.00 46.16 89 ALA A N 1
ATOM 634 C CA . ALA A 1 89 ? 29.911 -3.934 -7.317 1.00 46.16 89 ALA A CA 1
ATOM 635 C C . ALA A 1 89 ? 29.598 -2.669 -8.138 1.00 46.16 89 ALA A C 1
ATOM 637 O O . ALA A 1 89 ? 28.995 -1.727 -7.633 1.00 46.16 89 ALA A O 1
ATOM 638 N N . MET A 1 90 ? 30.018 -2.629 -9.406 1.00 48.19 90 MET A N 1
ATOM 639 C CA . MET A 1 90 ? 29.203 -1.932 -10.407 1.00 48.19 90 MET A CA 1
ATOM 640 C C . MET A 1 90 ? 28.133 -2.924 -10.850 1.00 48.19 90 MET A C 1
ATOM 642 O O 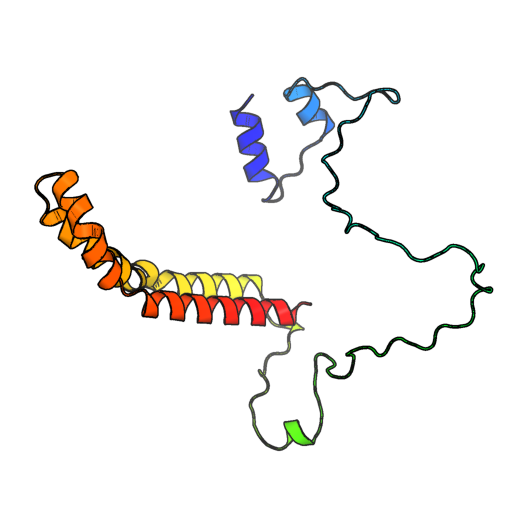. MET A 1 90 ? 28.458 -4.085 -11.104 1.00 48.19 90 MET A O 1
ATOM 646 N N . PHE A 1 91 ? 26.877 -2.484 -10.929 1.00 54.16 91 PHE A N 1
ATOM 647 C CA . PHE A 1 91 ? 25.850 -3.230 -11.649 1.00 54.16 91 PHE A CA 1
ATOM 648 C C . PHE A 1 91 ? 26.411 -3.551 -13.039 1.00 54.16 91 PHE A C 1
ATOM 650 O O . PHE A 1 91 ? 26.793 -2.655 -13.783 1.00 54.16 91 PHE A O 1
ATOM 657 N N . ALA A 1 92 ? 26.581 -4.841 -13.322 1.00 51.16 92 ALA A N 1
ATOM 658 C CA . ALA A 1 92 ? 27.324 -5.340 -14.477 1.00 51.16 92 ALA A CA 1
ATOM 659 C C . ALA A 1 92 ? 26.547 -5.229 -15.802 1.00 51.16 92 ALA A C 1
ATOM 661 O O . ALA A 1 92 ? 27.007 -5.750 -16.815 1.00 51.16 92 ALA A O 1
ATOM 662 N N . ALA A 1 93 ?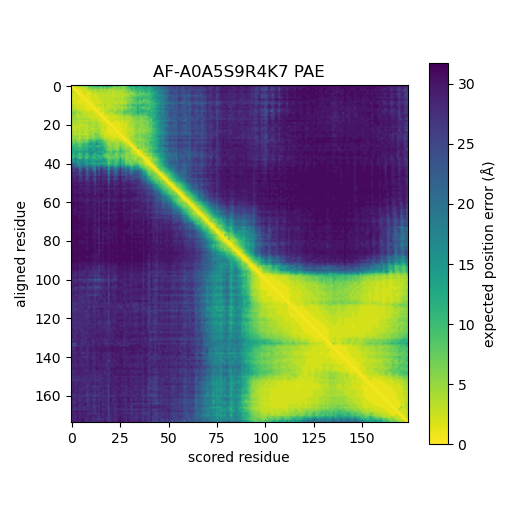 25.374 -4.597 -15.788 1.00 56.28 93 ALA A N 1
ATOM 663 C CA . ALA A 1 93 ? 24.534 -4.425 -16.959 1.00 56.28 93 ALA A CA 1
ATOM 664 C C . ALA A 1 93 ? 24.913 -3.131 -17.689 1.00 56.28 93 ALA A C 1
ATOM 666 O O . ALA A 1 93 ? 24.995 -2.066 -17.073 1.00 56.28 93 ALA A O 1
ATOM 667 N N . ASP A 1 94 ? 25.147 -3.235 -18.998 1.00 60.25 94 ASP A N 1
ATOM 668 C CA . ASP A 1 94 ? 25.106 -2.072 -19.879 1.00 60.25 94 ASP A CA 1
ATOM 669 C C . ASP A 1 94 ? 23.652 -1.565 -19.887 1.00 60.25 94 ASP A C 1
ATOM 671 O O . ASP A 1 94 ? 22.751 -2.345 -20.203 1.00 60.25 94 ASP A O 1
ATOM 675 N N . PRO A 1 95 ? 23.380 -0.306 -19.502 1.00 61.22 95 PRO A N 1
ATOM 676 C CA . PRO A 1 95 ? 22.018 0.220 -19.467 1.00 61.22 95 PRO A CA 1
ATOM 677 C C . PRO A 1 95 ? 21.324 0.200 -20.838 1.00 61.22 95 PRO A C 1
ATOM 679 O O . PRO A 1 95 ? 20.099 0.231 -20.890 1.00 61.22 95 PRO A O 1
ATOM 682 N N . ALA A 1 96 ? 22.077 0.105 -21.942 1.00 65.31 96 ALA A N 1
ATOM 683 C CA . ALA A 1 96 ? 21.517 -0.027 -23.287 1.00 65.31 96 ALA A CA 1
ATOM 684 C C . ALA A 1 96 ? 20.873 -1.401 -23.571 1.00 65.31 96 ALA A C 1
ATOM 686 O O . ALA A 1 96 ? 20.102 -1.509 -24.523 1.00 65.31 96 ALA A O 1
ATOM 687 N N . ASP A 1 97 ? 21.164 -2.422 -22.758 1.00 72.19 97 ASP A N 1
ATOM 688 C CA . ASP A 1 97 ? 20.684 -3.797 -22.947 1.00 72.19 97 ASP A CA 1
ATOM 689 C C . ASP A 1 97 ? 19.518 -4.172 -22.005 1.00 72.19 97 ASP A C 1
ATOM 691 O O . ASP A 1 97 ? 19.035 -5.306 -22.048 1.00 72.19 97 ASP A O 1
ATOM 695 N N . ILE A 1 98 ? 19.061 -3.253 -21.143 1.00 74.44 98 ILE A N 1
ATOM 696 C CA . ILE A 1 98 ? 17.979 -3.513 -20.181 1.00 74.44 98 ILE A CA 1
ATOM 697 C C . ILE A 1 98 ? 16.623 -3.217 -20.830 1.00 74.44 98 ILE A C 1
ATOM 699 O O . ILE A 1 98 ? 16.318 -2.076 -21.175 1.00 74.44 98 ILE A O 1
ATOM 703 N N . ASP A 1 99 ? 15.783 -4.244 -20.945 1.00 86.50 99 ASP A N 1
ATOM 704 C CA . ASP A 1 99 ? 14.365 -4.079 -21.259 1.00 86.50 99 ASP A CA 1
ATOM 705 C C . ASP A 1 99 ? 13.614 -3.646 -19.994 1.00 86.50 99 ASP A C 1
ATOM 707 O O . ASP A 1 99 ? 13.231 -4.460 -19.153 1.00 86.50 99 ASP A O 1
ATOM 711 N N . VAL A 1 100 ? 13.455 -2.334 -19.837 1.00 83.81 100 VAL A N 1
ATOM 712 C CA . VAL A 1 100 ? 12.844 -1.739 -18.645 1.00 83.81 100 VAL A CA 1
ATOM 713 C C . VAL A 1 100 ? 11.359 -2.034 -18.516 1.00 83.81 100 VAL A C 1
ATOM 715 O O . VAL A 1 100 ? 10.871 -2.122 -17.391 1.00 83.81 100 VAL A O 1
ATOM 718 N N . GLU A 1 101 ? 10.640 -2.218 -19.622 1.00 85.81 101 GLU A N 1
ATOM 719 C CA . GLU A 1 101 ? 9.228 -2.600 -19.552 1.00 85.81 101 GLU A CA 1
ATOM 720 C C . GLU A 1 101 ? 9.101 -4.020 -18.991 1.00 85.81 101 GLU A C 1
ATOM 722 O O . GLU A 1 101 ? 8.351 -4.234 -18.038 1.00 85.81 101 GLU A O 1
ATOM 727 N N . ALA A 1 102 ? 9.904 -4.959 -19.501 1.00 90.06 102 ALA A N 1
ATOM 728 C CA . ALA A 1 102 ? 9.920 -6.331 -19.003 1.00 90.06 102 ALA A CA 1
ATOM 729 C C . ALA A 1 102 ? 10.393 -6.428 -17.538 1.00 90.06 102 ALA A C 1
ATOM 731 O O . ALA A 1 102 ? 9.760 -7.106 -16.730 1.00 90.06 102 ALA A O 1
ATOM 732 N N . GLU A 1 103 ? 11.462 -5.716 -17.167 1.00 89.62 103 GLU A N 1
ATOM 733 C CA . GLU A 1 103 ? 11.954 -5.661 -15.779 1.00 89.62 103 GLU A CA 1
ATOM 734 C C . GLU A 1 103 ? 10.914 -5.066 -14.819 1.00 89.62 103 GLU A C 1
ATOM 736 O O . GLU A 1 103 ? 10.732 -5.555 -13.702 1.00 89.62 103 GLU A O 1
ATOM 741 N N . LEU A 1 104 ? 10.203 -4.014 -15.240 1.00 90.25 104 LEU A N 1
ATOM 742 C CA . LEU A 1 104 ? 9.167 -3.401 -14.417 1.00 90.25 104 LEU A CA 1
ATOM 743 C C . LEU A 1 104 ? 7.981 -4.349 -14.206 1.00 90.25 104 LEU A C 1
ATOM 745 O O . LEU A 1 104 ? 7.482 -4.441 -13.082 1.00 90.25 104 LEU A O 1
ATOM 749 N N . ASP A 1 105 ? 7.555 -5.065 -15.247 1.00 91.94 105 ASP A N 1
ATOM 750 C CA . ASP A 1 105 ? 6.491 -6.067 -15.150 1.00 91.94 105 ASP A CA 1
ATOM 751 C C . ASP A 1 105 ? 6.867 -7.198 -14.179 1.00 91.94 105 ASP A C 1
ATOM 753 O O . ASP A 1 105 ? 6.075 -7.543 -13.292 1.00 91.94 105 ASP A O 1
ATOM 757 N N . ASP A 1 106 ? 8.096 -7.714 -14.268 1.00 92.81 106 ASP A N 1
ATOM 758 C CA . ASP A 1 106 ? 8.611 -8.735 -13.351 1.00 92.81 106 ASP A CA 1
ATOM 759 C C . ASP A 1 106 ? 8.659 -8.222 -11.901 1.00 92.81 106 ASP A C 1
ATOM 761 O O . ASP A 1 106 ? 8.222 -8.909 -10.969 1.00 92.81 106 ASP A O 1
ATOM 765 N N . PHE A 1 107 ? 9.112 -6.983 -11.683 1.00 92.00 107 PHE A N 1
ATOM 766 C CA . PHE A 1 107 ? 9.127 -6.375 -10.351 1.00 92.00 107 PHE A CA 1
ATOM 767 C C . PHE A 1 107 ? 7.734 -6.128 -9.781 1.00 92.00 107 PHE A C 1
ATOM 769 O O . PHE A 1 107 ? 7.539 -6.295 -8.573 1.00 92.00 107 PHE A O 1
ATOM 776 N N . ILE A 1 108 ? 6.764 -5.731 -10.604 1.00 92.38 108 ILE A N 1
ATOM 777 C CA . ILE A 1 108 ? 5.376 -5.565 -10.164 1.00 92.38 108 ILE A CA 1
ATOM 778 C C . ILE A 1 108 ? 4.807 -6.922 -9.749 1.00 92.38 108 ILE A C 1
ATOM 780 O O . ILE A 1 108 ? 4.196 -7.019 -8.681 1.00 92.38 108 ILE A O 1
ATOM 784 N N . ALA A 1 109 ? 5.039 -7.967 -10.547 1.00 94.69 109 ALA A N 1
ATOM 785 C CA . ALA A 1 109 ? 4.601 -9.320 -10.227 1.00 94.69 109 ALA A CA 1
ATOM 786 C C . ALA A 1 109 ? 5.212 -9.815 -8.903 1.00 94.69 109 ALA A C 1
ATOM 788 O O . ALA A 1 109 ? 4.483 -10.311 -8.043 1.00 94.69 109 ALA A O 1
ATOM 789 N N . GLU A 1 110 ? 6.517 -9.609 -8.691 1.00 93.31 110 GLU A N 1
ATOM 790 C CA . GLU A 1 110 ? 7.208 -9.934 -7.435 1.00 93.31 110 GLU A CA 1
ATOM 791 C C . GLU A 1 110 ? 6.637 -9.140 -6.247 1.00 93.31 110 GLU A C 1
ATOM 793 O O . GLU A 1 110 ? 6.319 -9.705 -5.198 1.00 93.31 110 GLU A O 1
ATOM 798 N N . ALA A 1 111 ? 6.476 -7.822 -6.395 1.00 91.94 111 ALA A N 1
ATOM 799 C CA . ALA A 1 111 ? 5.977 -6.958 -5.328 1.00 91.94 111 ALA A CA 1
ATOM 800 C C . ALA A 1 111 ? 4.548 -7.333 -4.909 1.00 91.94 111 ALA A C 1
ATOM 802 O O . ALA A 1 111 ? 4.221 -7.283 -3.718 1.00 91.94 111 ALA A O 1
ATOM 803 N N . MET A 1 112 ? 3.720 -7.735 -5.877 1.00 94.75 112 MET A N 1
ATOM 804 C CA . MET A 1 112 ? 2.329 -8.129 -5.677 1.00 94.75 112 MET A CA 1
ATOM 805 C C . MET A 1 112 ? 2.135 -9.595 -5.291 1.00 94.75 112 MET A C 1
ATOM 807 O O . MET A 1 112 ? 1.021 -9.937 -4.923 1.00 94.75 112 MET A O 1
ATOM 811 N N . ALA A 1 113 ? 3.149 -10.462 -5.309 1.00 94.62 113 ALA A N 1
ATOM 812 C CA . ALA A 1 113 ? 2.956 -11.890 -5.027 1.00 94.62 113 ALA A CA 1
ATOM 813 C C . ALA A 1 113 ? 2.293 -12.160 -3.657 1.00 94.62 113 ALA A C 1
ATOM 815 O O . ALA A 1 113 ? 1.299 -12.880 -3.580 1.00 94.62 113 ALA A O 1
ATOM 816 N N . ASP A 1 114 ? 2.784 -11.505 -2.599 1.00 94.00 114 ASP A N 1
ATOM 817 C CA . ASP A 1 114 ? 2.376 -11.771 -1.206 1.00 94.00 114 ASP A CA 1
ATOM 818 C C . ASP A 1 114 ? 1.611 -10.605 -0.555 1.00 94.00 114 ASP A C 1
ATOM 820 O O . ASP A 1 114 ? 1.535 -10.503 0.672 1.00 94.00 114 ASP A O 1
ATOM 824 N N . TRP A 1 115 ? 1.031 -9.701 -1.357 1.00 94.06 115 TRP A N 1
ATOM 825 C CA . TRP A 1 115 ? 0.469 -8.434 -0.861 1.00 94.06 115 TRP A CA 1
ATOM 826 C C . TRP A 1 115 ? -0.563 -8.613 0.265 1.00 94.06 115 TRP A C 1
ATOM 828 O O . TRP A 1 115 ? -0.632 -7.792 1.181 1.00 94.06 115 TRP A O 1
ATOM 838 N N . GLN A 1 116 ? -1.351 -9.693 0.218 1.00 94.31 116 GLN A N 1
ATOM 839 C CA . GLN A 1 116 ? -2.351 -10.006 1.239 1.00 94.31 116 GLN A CA 1
ATOM 840 C C . GLN A 1 116 ? -1.693 -10.349 2.570 1.00 94.31 116 GLN A C 1
ATOM 842 O O . GLN A 1 116 ? -2.112 -9.825 3.593 1.00 94.31 116 GLN A O 1
ATOM 847 N N . GLU A 1 117 ? -0.650 -11.180 2.561 1.00 95.19 117 GLU A N 1
ATOM 848 C CA . GLU A 1 117 ? 0.081 -11.568 3.770 1.00 95.19 117 GLU A CA 1
ATOM 849 C C . GLU A 1 117 ? 0.857 -10.397 4.376 1.00 95.19 117 GLU A C 1
ATOM 851 O O . GLU A 1 117 ? 1.053 -10.328 5.590 1.00 95.19 117 GLU A O 1
ATOM 856 N N . ASP A 1 118 ? 1.322 -9.476 3.533 1.00 94.88 118 ASP A N 1
ATOM 857 C CA . ASP A 1 118 ? 2.032 -8.281 3.978 1.00 94.88 118 ASP A CA 1
ATOM 858 C C . ASP A 1 118 ? 1.092 -7.241 4.599 1.00 94.88 118 ASP A C 1
ATOM 860 O O . ASP A 1 118 ? 1.478 -6.560 5.551 1.00 94.88 118 ASP A O 1
ATOM 864 N N . ALA A 1 119 ? -0.132 -7.120 4.074 1.00 94.75 119 ALA A N 1
ATOM 865 C CA . ALA A 1 119 ? -1.162 -6.213 4.579 1.00 94.75 119 ALA A CA 1
ATOM 866 C C . ALA A 1 119 ? -1.993 -6.811 5.728 1.00 94.75 119 ALA A C 1
ATOM 868 O O . ALA A 1 119 ? -2.642 -6.066 6.462 1.00 94.75 119 ALA A O 1
ATOM 869 N N . ASP A 1 120 ? -1.978 -8.135 5.905 1.00 95.00 120 ASP A N 1
ATOM 870 C CA . ASP A 1 120 ? -2.790 -8.834 6.904 1.00 95.00 120 ASP A CA 1
ATOM 871 C C . ASP A 1 120 ? -2.600 -8.290 8.333 1.00 95.00 120 ASP A C 1
ATOM 873 O O . ASP A 1 120 ? -3.612 -7.974 8.965 1.00 95.00 120 ASP A O 1
ATOM 877 N N . PRO A 1 121 ? -1.364 -8.058 8.830 1.00 95.06 121 PRO A N 1
ATOM 878 C CA . PRO A 1 121 ? -1.141 -7.551 10.187 1.00 95.06 121 PRO A CA 1
ATOM 879 C C . PRO A 1 121 ? -1.720 -6.150 10.426 1.00 95.06 121 PRO A C 1
ATOM 881 O O . PRO A 1 121 ? -2.126 -5.831 11.540 1.00 95.06 121 PRO A O 1
ATOM 884 N N . LEU A 1 122 ? -1.816 -5.329 9.375 1.00 95.06 122 LEU A N 1
ATOM 885 C CA . LEU A 1 122 ? -2.430 -4.003 9.438 1.00 95.06 122 LEU A CA 1
ATOM 886 C C . LEU A 1 122 ? -3.949 -4.105 9.658 1.00 95.06 122 LEU A C 1
ATOM 888 O O . LEU A 1 122 ? -4.541 -3.294 10.365 1.00 95.06 122 LEU A O 1
ATOM 892 N N . LEU A 1 123 ? -4.585 -5.100 9.032 1.00 94.62 123 LEU A N 1
ATOM 893 C CA . LEU A 1 123 ? -6.042 -5.265 8.996 1.00 94.62 123 LEU A CA 1
ATOM 894 C C . LEU A 1 123 ? -6.566 -6.286 10.013 1.00 94.62 123 LEU A C 1
ATOM 896 O O . LEU A 1 123 ? -7.771 -6.338 10.268 1.00 94.62 123 LEU A O 1
ATOM 900 N N . ALA A 1 124 ? -5.701 -7.135 10.566 1.00 94.75 124 ALA A N 1
ATOM 901 C CA . ALA A 1 124 ? -6.070 -8.164 11.531 1.00 94.75 124 ALA A CA 1
ATOM 902 C C . ALA A 1 124 ? -6.744 -7.585 12.790 1.00 94.75 124 ALA A C 1
ATOM 904 O O . ALA A 1 124 ? -7.852 -8.038 13.082 1.00 94.75 124 ALA A O 1
ATOM 905 N N . PRO A 1 125 ? -6.210 -6.535 13.453 1.00 95.50 125 PRO A N 1
ATOM 906 C CA . PRO A 1 125 ? -6.845 -5.961 14.643 1.00 95.50 125 PRO A CA 1
ATOM 907 C C . PRO A 1 125 ? -8.263 -5.441 14.373 1.00 95.50 125 PRO A C 1
ATOM 909 O O . PRO A 1 125 ? -9.178 -5.639 15.168 1.00 95.50 125 PRO A O 1
ATOM 912 N N . LEU A 1 126 ? -8.475 -4.828 13.204 1.00 95.00 126 LEU A N 1
ATOM 913 C CA . LEU A 1 126 ? -9.792 -4.343 12.798 1.00 95.00 126 LEU A CA 1
ATOM 914 C C . LEU A 1 126 ? -10.773 -5.494 12.531 1.00 95.00 126 LEU A C 1
ATOM 916 O O . LEU A 1 126 ? -11.934 -5.414 12.923 1.00 95.00 126 LEU A O 1
ATOM 920 N N . ARG A 1 127 ? -10.328 -6.569 11.866 1.00 94.88 127 ARG A N 1
ATOM 921 C CA . ARG A 1 127 ? -11.172 -7.751 11.606 1.00 94.88 127 ARG A CA 1
ATOM 922 C C . ARG A 1 127 ? -11.558 -8.472 12.894 1.00 94.88 127 ARG A C 1
ATOM 924 O O . ARG A 1 127 ? -12.696 -8.915 13.010 1.00 94.88 127 ARG A O 1
ATOM 931 N N . GLU A 1 128 ? -10.645 -8.558 13.855 1.00 94.75 128 GLU A N 1
ATOM 932 C CA . GLU A 1 128 ? -10.922 -9.139 15.168 1.00 94.75 128 GLU A CA 1
ATOM 933 C C . GLU A 1 128 ? -11.930 -8.292 15.953 1.00 94.75 128 GLU A C 1
ATOM 935 O O . GLU A 1 128 ? -12.918 -8.820 16.464 1.00 94.75 128 GLU A O 1
ATOM 940 N N . ALA A 1 129 ? -11.768 -6.968 15.942 1.00 94.00 129 ALA A N 1
ATOM 941 C CA . ALA A 1 129 ? -12.730 -6.058 16.5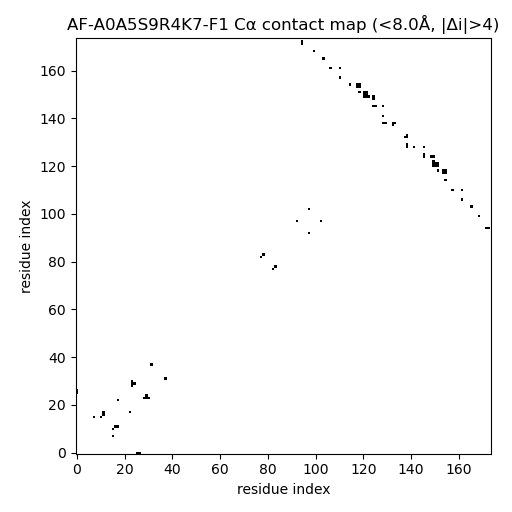51 1.00 94.00 129 ALA A CA 1
ATOM 942 C C . ALA A 1 129 ? -14.121 -6.137 15.909 1.00 94.00 129 ALA A C 1
ATOM 944 O O . ALA A 1 129 ? -15.129 -6.162 16.611 1.00 94.00 129 ALA A O 1
ATOM 945 N N . LEU A 1 130 ? -14.187 -6.236 14.578 1.00 95.25 130 LEU A N 1
ATOM 946 C CA . LEU A 1 130 ? -15.443 -6.428 13.849 1.00 95.25 130 LEU A CA 1
ATOM 947 C C . LEU A 1 130 ? -16.139 -7.745 14.212 1.00 95.25 130 LEU A C 1
ATOM 949 O O . LEU A 1 130 ? -17.365 -7.796 14.220 1.00 95.25 130 LEU A O 1
ATOM 953 N N . ALA A 1 131 ? -15.378 -8.803 14.499 1.00 95.19 131 ALA A N 1
ATOM 954 C CA . ALA A 1 131 ? -15.933 -10.083 14.927 1.00 95.19 131 ALA A CA 1
ATOM 955 C C . ALA A 1 131 ? -16.420 -10.061 16.388 1.00 95.19 131 ALA A C 1
ATOM 957 O O . ALA A 1 131 ? -17.339 -10.805 16.730 1.00 95.19 131 ALA A O 1
ATOM 958 N N . GLY A 1 132 ? -15.806 -9.232 17.239 1.00 91.56 132 GLY A N 1
ATOM 959 C CA . GLY A 1 132 ? -16.151 -9.102 18.656 1.00 91.56 132 GLY A CA 1
ATOM 960 C C . GLY A 1 132 ? -17.271 -8.101 18.956 1.00 91.56 132 GLY A C 1
ATOM 961 O O . GLY A 1 132 ? -18.027 -8.305 19.903 1.00 91.56 132 GLY A O 1
ATOM 962 N N . ALA A 1 133 ? -17.402 -7.038 18.161 1.00 95.50 133 ALA A N 1
ATOM 963 C CA . ALA A 1 133 ? -18.366 -5.974 18.413 1.00 95.50 133 ALA A CA 1
ATOM 964 C C . ALA A 1 133 ? -19.804 -6.405 18.085 1.00 95.50 133 ALA A C 1
ATOM 966 O O . ALA A 1 133 ? -20.118 -6.861 16.986 1.00 95.50 133 ALA A O 1
ATOM 967 N N . SER A 1 134 ? -20.717 -6.186 19.030 1.00 94.19 134 SER A N 1
ATOM 968 C CA . SER A 1 134 ? -22.153 -6.429 18.855 1.00 94.19 134 SER A CA 1
ATOM 969 C C . SER A 1 134 ? -22.901 -5.216 18.290 1.00 94.19 134 SER A C 1
ATOM 971 O O . SER A 1 134 ? -24.064 -5.315 17.892 1.00 94.19 134 SER A O 1
ATOM 973 N N . SER A 1 135 ? -22.240 -4.055 18.251 1.00 96.44 135 SER A N 1
ATOM 974 C CA . SER A 1 135 ? -22.802 -2.808 17.744 1.00 96.44 135 SER A CA 1
ATOM 975 C C . SER A 1 135 ? -21.729 -1.882 17.172 1.00 96.44 135 SER A C 1
ATOM 977 O O . SER A 1 135 ? -20.550 -1.973 17.505 1.00 96.44 135 SER A O 1
ATOM 979 N N . PHE A 1 136 ? -22.157 -0.935 16.338 1.00 95.75 136 PHE A N 1
ATOM 980 C CA . PHE A 1 136 ? -21.272 0.092 15.790 1.00 95.75 136 PHE A CA 1
ATOM 981 C C . PHE A 1 136 ? -20.644 0.975 16.882 1.00 95.75 136 PHE A C 1
ATOM 983 O O . PHE A 1 136 ? -19.458 1.269 16.815 1.00 95.75 136 PHE A O 1
ATOM 990 N N . ALA A 1 137 ? -21.417 1.352 17.906 1.00 96.94 137 ALA A N 1
ATOM 991 C CA . ALA A 1 137 ? -20.924 2.181 19.009 1.00 96.94 137 ALA A CA 1
ATOM 992 C C . ALA A 1 137 ? -19.845 1.465 19.838 1.00 96.94 137 ALA A C 1
ATOM 994 O O . ALA A 1 137 ? -18.906 2.092 20.318 1.00 96.94 137 ALA A O 1
ATOM 995 N N . GLU A 1 138 ? -19.969 0.145 19.986 1.00 95.06 138 GLU A N 1
ATOM 996 C CA . GLU A 1 138 ? -18.959 -0.688 20.639 1.00 95.06 138 GLU A CA 1
ATOM 997 C C . GLU A 1 138 ? -17.674 -0.761 19.804 1.00 95.06 138 GLU A C 1
ATOM 999 O O . GLU A 1 138 ? -16.593 -0.548 20.341 1.00 95.06 138 GLU A O 1
ATOM 1004 N N . LEU A 1 139 ? -17.784 -0.943 18.481 1.00 95.56 139 LEU A N 1
ATOM 1005 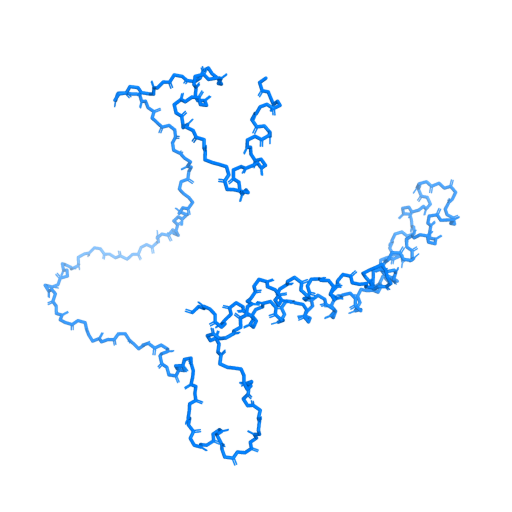C CA . LEU A 1 139 ? -16.631 -0.898 17.575 1.00 95.56 139 LEU A CA 1
ATOM 1006 C C . LEU A 1 139 ? -15.927 0.468 17.600 1.00 95.56 139 LEU A C 1
ATOM 1008 O O . LEU A 1 139 ? -14.701 0.526 17.630 1.00 95.56 139 LEU A O 1
ATOM 1012 N N . GLU A 1 140 ? -16.691 1.563 17.596 1.00 96.38 140 GLU A N 1
ATOM 1013 C CA . GLU A 1 140 ? -16.150 2.924 17.661 1.00 96.38 140 GLU A CA 1
ATOM 1014 C C . GLU A 1 140 ? -15.361 3.150 18.957 1.00 96.38 140 GLU A C 1
ATOM 1016 O O . GLU A 1 140 ? -14.264 3.707 18.921 1.00 96.38 140 GLU A O 1
ATOM 1021 N N . ALA A 1 141 ? -15.867 2.645 20.086 1.00 95.75 141 ALA A N 1
ATOM 1022 C CA . ALA A 1 141 ? -15.172 2.710 21.368 1.00 95.75 141 ALA A CA 1
ATOM 1023 C C . ALA A 1 141 ? -13.852 1.914 21.383 1.00 95.75 141 ALA A C 1
ATOM 1025 O O . ALA A 1 141 ? -12.945 2.274 22.130 1.00 95.75 141 ALA A O 1
ATOM 1026 N N . MET A 1 142 ? -13.723 0.877 20.549 1.00 93.56 142 MET A N 1
ATOM 1027 C CA . MET A 1 142 ? -12.511 0.058 20.421 1.00 93.56 142 MET A CA 1
ATOM 1028 C C . MET A 1 142 ? -11.452 0.659 19.480 1.00 93.56 142 MET A C 1
ATOM 1030 O O . MET A 1 142 ? -10.292 0.255 19.535 1.00 93.56 142 MET A O 1
ATOM 1034 N N . LEU A 1 143 ? -11.806 1.626 18.621 1.00 94.06 143 LEU A N 1
ATOM 1035 C CA . LEU A 1 143 ? -10.881 2.211 17.634 1.00 94.06 143 LEU A CA 1
ATOM 1036 C C . LEU A 1 143 ? -9.559 2.745 18.214 1.00 94.06 143 LEU A C 1
ATOM 1038 O O . LEU A 1 143 ? -8.535 2.534 17.561 1.00 94.06 143 LEU A O 1
ATOM 1042 N N . PRO A 1 144 ? -9.521 3.408 19.389 1.00 94.69 144 PRO A N 1
ATOM 1043 C CA . PRO A 1 144 ? -8.263 3.874 19.968 1.00 94.69 144 PRO A CA 1
ATOM 1044 C C . PRO A 1 144 ? -7.296 2.724 20.270 1.00 94.69 144 PRO A C 1
ATOM 1046 O O . PRO A 1 144 ? -6.124 2.805 19.920 1.00 94.69 144 PRO A O 1
ATOM 1049 N N . GLU A 1 145 ? -7.801 1.631 20.845 1.00 92.00 145 GLU A N 1
ATOM 1050 C CA . GLU A 1 145 ? -6.998 0.445 21.169 1.00 92.00 145 GLU A CA 1
ATOM 1051 C C . GLU A 1 145 ? -6.543 -0.280 19.895 1.00 92.00 145 GLU A C 1
ATOM 1053 O O . GLU A 1 145 ? -5.389 -0.690 19.778 1.00 92.00 145 GLU A O 1
ATOM 1058 N N . ILE A 1 146 ? -7.425 -0.375 18.892 1.00 93.81 146 ILE A N 1
ATOM 1059 C CA . ILE A 1 146 ? -7.098 -0.947 17.580 1.00 93.81 146 ILE A CA 1
ATOM 1060 C C . ILE A 1 146 ? -5.965 -0.155 16.927 1.00 93.81 146 ILE A C 1
ATOM 1062 O O . ILE A 1 146 ? -5.026 -0.762 16.423 1.00 93.81 146 ILE A O 1
ATOM 1066 N N . ALA A 1 147 ? -6.023 1.181 16.947 1.00 91.06 147 ALA A N 1
ATOM 1067 C CA . ALA A 1 147 ? -5.017 2.038 16.323 1.00 91.06 147 ALA A CA 1
ATOM 1068 C C . ALA A 1 147 ? -3.611 1.841 16.918 1.00 91.06 147 ALA A C 1
ATOM 1070 O O . ALA A 1 147 ? -2.628 1.929 16.183 1.00 91.06 147 ALA A O 1
ATOM 1071 N N . GLU A 1 148 ? -3.509 1.534 18.213 1.00 92.25 148 GLU A N 1
ATOM 1072 C CA . GLU A 1 148 ? -2.237 1.194 18.866 1.00 92.25 148 GLU A CA 1
ATOM 1073 C C . GLU A 1 148 ? -1.719 -0.198 18.468 1.00 92.25 148 GLU A C 1
ATOM 1075 O O . GLU A 1 148 ? -0.508 -0.424 18.440 1.00 92.25 148 GLU A O 1
ATOM 1080 N N . ALA A 1 149 ? -2.622 -1.122 18.131 1.00 90.31 149 ALA A N 1
ATOM 1081 C CA . ALA A 1 149 ? -2.303 -2.494 17.739 1.00 90.31 149 ALA A CA 1
ATOM 1082 C C . ALA A 1 149 ? -1.963 -2.666 16.244 1.00 90.31 149 ALA A C 1
ATOM 1084 O O . ALA A 1 149 ? -1.486 -3.730 15.846 1.00 90.31 149 ALA A O 1
ATOM 1085 N N . VAL A 1 150 ? -2.204 -1.653 15.403 1.00 93.56 150 VAL A N 1
ATOM 1086 C CA . VAL A 1 150 ? -1.918 -1.704 13.960 1.00 93.56 150 VAL A CA 1
ATOM 1087 C C . VAL A 1 150 ? -0.405 -1.807 13.705 1.00 93.56 150 VAL A C 1
ATOM 1089 O O . VAL A 1 150 ? 0.350 -0.880 13.999 1.00 93.56 150 VAL A O 1
ATOM 1092 N N . ASP A 1 151 ? 0.042 -2.899 13.070 1.00 92.75 151 ASP A N 1
ATOM 1093 C CA . ASP A 1 151 ? 1.430 -3.065 12.611 1.00 92.75 151 ASP A CA 1
ATOM 1094 C C . ASP A 1 151 ? 1.527 -3.056 11.078 1.00 92.75 151 ASP A C 1
ATOM 1096 O O . ASP A 1 151 ? 1.172 -4.014 10.395 1.00 92.75 151 ASP A O 1
ATOM 1100 N N . GLY A 1 152 ? 2.049 -1.957 10.531 1.00 92.69 152 GLY A N 1
ATOM 1101 C CA . GLY A 1 152 ? 2.298 -1.790 9.098 1.00 92.69 152 GLY A CA 1
ATOM 1102 C C . GLY A 1 152 ? 3.756 -1.982 8.669 1.00 92.69 152 GLY A C 1
ATOM 1103 O O . GLY A 1 152 ? 4.076 -1.712 7.512 1.00 92.69 152 GLY A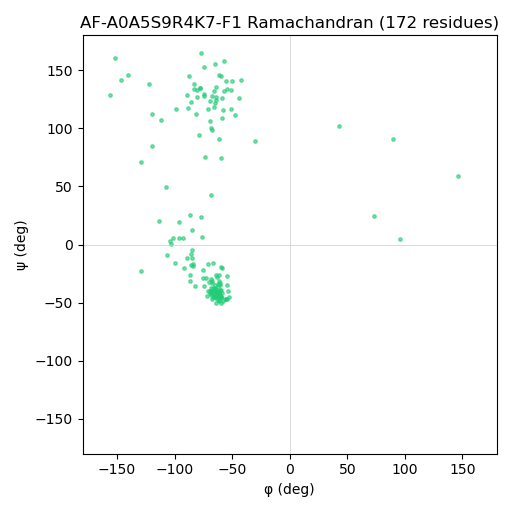 O 1
ATOM 1104 N N . LYS A 1 153 ? 4.675 -2.393 9.557 1.00 94.56 153 LYS A N 1
ATOM 1105 C CA . LYS A 1 153 ? 6.129 -2.349 9.281 1.00 94.56 153 LYS A CA 1
ATOM 1106 C C . LYS A 1 153 ? 6.548 -3.203 8.087 1.00 94.56 153 LYS A C 1
ATOM 1108 O O . LYS A 1 153 ? 7.385 -2.773 7.294 1.00 94.56 153 LYS A O 1
ATOM 1113 N N . ARG A 1 154 ? 5.969 -4.400 7.949 1.00 93.25 154 ARG A N 1
ATOM 1114 C CA . ARG A 1 154 ? 6.273 -5.325 6.845 1.00 93.25 154 ARG A CA 1
ATOM 1115 C C . ARG A 1 154 ? 5.857 -4.730 5.499 1.00 93.25 154 ARG A C 1
ATOM 1117 O O . ARG A 1 154 ? 6.685 -4.634 4.595 1.00 93.25 154 ARG A O 1
ATOM 1124 N N . LEU A 1 155 ? 4.615 -4.252 5.404 1.00 95.25 155 LEU A N 1
ATOM 1125 C CA . LEU A 1 155 ? 4.100 -3.571 4.215 1.00 95.25 155 LEU A CA 1
ATOM 1126 C C . LEU A 1 155 ? 4.923 -2.317 3.882 1.00 95.25 155 LEU A C 1
ATOM 1128 O O . LEU A 1 155 ? 5.326 -2.131 2.735 1.00 95.25 155 LEU A O 1
ATOM 1132 N N . ALA A 1 156 ? 5.242 -1.495 4.885 1.00 95.75 156 ALA A N 1
ATOM 1133 C CA . ALA A 1 156 ? 6.068 -0.305 4.703 1.00 95.75 156 ALA A CA 1
ATOM 1134 C C . ALA A 1 156 ? 7.459 -0.644 4.139 1.00 95.75 156 ALA A C 1
ATOM 1136 O O . ALA A 1 156 ? 7.934 0.036 3.230 1.00 95.75 156 ALA A O 1
ATOM 1137 N N . MET A 1 157 ? 8.093 -1.717 4.624 1.00 95.31 157 MET A N 1
ATOM 1138 C CA . MET A 1 157 ? 9.384 -2.174 4.108 1.00 95.31 157 MET A CA 1
ATOM 1139 C C . MET A 1 157 ? 9.291 -2.628 2.645 1.00 95.31 157 MET A C 1
ATOM 1141 O O . MET A 1 157 ? 10.125 -2.230 1.834 1.00 95.31 157 MET A O 1
ATOM 1145 N N . LYS A 1 158 ? 8.269 -3.409 2.270 1.00 95.31 158 LYS A N 1
ATOM 1146 C CA . LYS A 1 158 ? 8.106 -3.841 0.870 1.00 95.31 158 LYS A CA 1
ATOM 1147 C C . LYS A 1 158 ? 7.847 -2.671 -0.072 1.00 95.31 158 LYS A C 1
ATOM 1149 O O . LYS A 1 158 ? 8.436 -2.631 -1.148 1.00 95.31 158 LYS A O 1
ATOM 1154 N N . LEU A 1 159 ? 7.040 -1.695 0.345 1.00 95.62 159 LEU A N 1
ATOM 1155 C CA . LEU A 1 159 ? 6.828 -0.468 -0.425 1.00 95.62 159 LEU A CA 1
ATOM 1156 C C . LEU A 1 159 ? 8.123 0.338 -0.576 1.00 95.62 159 LEU A C 1
ATOM 1158 O O . LEU A 1 159 ? 8.408 0.829 -1.664 1.00 95.62 159 LEU A O 1
ATOM 1162 N N . ALA A 1 160 ? 8.936 0.439 0.479 1.0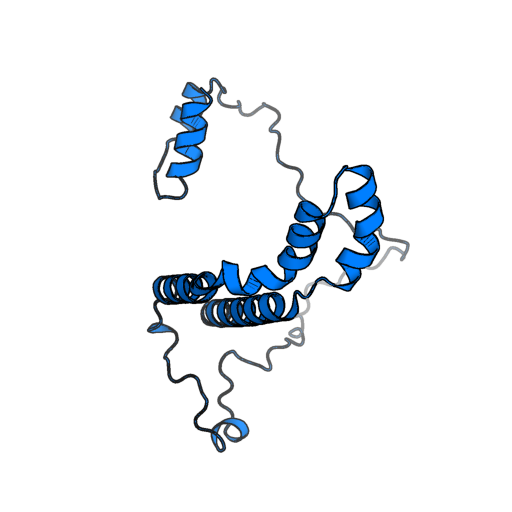0 96.44 160 ALA A N 1
ATOM 1163 C CA . ALA A 1 160 ? 10.231 1.110 0.406 1.00 96.44 160 ALA A CA 1
ATOM 1164 C C . ALA A 1 160 ? 11.184 0.419 -0.585 1.00 96.44 160 ALA A C 1
ATOM 1166 O O . ALA A 1 160 ? 11.813 1.095 -1.398 1.00 96.44 160 ALA A O 1
ATOM 1167 N N . ILE A 1 161 ? 11.251 -0.917 -0.565 1.00 94.38 161 ILE A N 1
ATOM 1168 C CA . ILE A 1 161 ? 12.048 -1.706 -1.516 1.00 94.38 161 ILE A CA 1
ATOM 1169 C C . ILE A 1 161 ? 11.535 -1.505 -2.946 1.00 94.38 161 ILE A C 1
ATOM 1171 O O . ILE A 1 161 ? 12.332 -1.243 -3.843 1.00 94.38 161 ILE A O 1
ATOM 1175 N N . ALA A 1 162 ? 10.219 -1.578 -3.164 1.00 94.06 162 ALA A N 1
ATOM 1176 C CA . ALA A 1 162 ? 9.618 -1.386 -4.482 1.00 94.06 162 ALA A CA 1
ATOM 1177 C C . ALA A 1 162 ? 9.889 0.021 -5.038 1.00 94.06 162 ALA A C 1
ATOM 1179 O O . ALA A 1 162 ? 10.296 0.159 -6.189 1.00 94.06 162 ALA A O 1
ATOM 1180 N N . MET A 1 163 ? 9.749 1.065 -4.214 1.00 93.06 163 MET A N 1
ATOM 1181 C CA . MET A 1 163 ? 10.077 2.437 -4.615 1.00 93.06 163 MET A CA 1
ATOM 1182 C C . MET A 1 163 ? 11.566 2.609 -4.923 1.00 93.06 163 MET A C 1
ATOM 1184 O O . MET A 1 163 ? 11.908 3.298 -5.881 1.00 93.06 163 MET A O 1
ATOM 1188 N N . ALA A 1 164 ? 12.454 1.976 -4.152 1.00 92.62 164 ALA A N 1
ATOM 1189 C CA . ALA A 1 164 ? 13.888 2.009 -4.423 1.00 92.62 164 ALA A CA 1
ATOM 1190 C C . ALA A 1 164 ? 14.235 1.323 -5.757 1.00 92.62 164 ALA A C 1
ATOM 1192 O O . ALA A 1 164 ? 15.000 1.887 -6.537 1.00 92.62 164 ALA A O 1
ATOM 1193 N N . LYS A 1 165 ? 13.634 0.157 -6.047 1.00 90.50 165 LYS A N 1
ATOM 1194 C CA . LYS A 1 165 ? 13.774 -0.537 -7.341 1.00 90.50 165 LYS A CA 1
ATOM 1195 C C . LYS A 1 165 ? 13.272 0.341 -8.496 1.00 90.50 165 LYS A C 1
ATOM 1197 O O . LYS A 1 165 ? 14.016 0.580 -9.441 1.00 90.50 165 LYS A O 1
ATOM 1202 N N . ALA A 1 166 ? 12.061 0.891 -8.382 1.00 89.44 166 ALA A N 1
ATOM 1203 C CA . ALA A 1 166 ? 11.463 1.744 -9.412 1.00 89.44 166 ALA A CA 1
ATOM 1204 C C . ALA A 1 166 ? 12.278 3.023 -9.673 1.00 89.44 166 ALA A C 1
ATOM 1206 O O . ALA A 1 166 ? 12.479 3.407 -10.822 1.00 89.44 166 ALA A O 1
ATOM 1207 N N . ARG A 1 167 ? 12.793 3.665 -8.614 1.00 89.12 167 ARG A N 1
ATOM 1208 C CA . ARG A 1 167 ? 13.688 4.826 -8.730 1.00 89.12 167 ARG A CA 1
ATOM 1209 C C . ARG A 1 167 ? 14.974 4.453 -9.468 1.00 89.12 167 ARG A C 1
ATOM 1211 O O . ARG A 1 167 ? 15.354 5.170 -10.383 1.00 89.12 167 ARG A O 1
ATOM 1218 N N . GLY A 1 168 ? 15.605 3.340 -9.086 1.00 86.44 168 GLY A N 1
ATOM 1219 C CA . GLY A 1 168 ? 16.838 2.867 -9.714 1.00 86.44 168 GLY A CA 1
ATOM 1220 C C . GLY A 1 168 ? 16.668 2.559 -11.200 1.00 86.44 168 GLY A C 1
ATOM 1221 O O . GLY A 1 168 ? 17.537 2.912 -11.986 1.00 86.44 168 GLY A O 1
ATOM 1222 N N . LEU A 1 169 ? 15.535 1.967 -11.588 1.00 84.62 169 LEU A N 1
ATOM 1223 C CA . LEU A 1 169 ? 15.220 1.682 -12.989 1.00 84.62 169 LEU A CA 1
ATOM 1224 C C . LEU A 1 169 ? 14.970 2.968 -13.797 1.00 84.62 169 LEU A C 1
ATOM 1226 O O . LEU A 1 169 ? 15.436 3.089 -14.924 1.00 84.62 169 LEU A O 1
ATOM 1230 N N . GLY A 1 170 ? 14.285 3.952 -13.204 1.00 82.25 170 GLY A N 1
ATOM 1231 C CA . GLY A 1 170 ? 14.065 5.259 -13.828 1.00 82.25 170 GLY A CA 1
ATOM 1232 C C . GLY A 1 170 ? 15.346 6.085 -13.991 1.00 82.25 170 GLY A C 1
ATOM 1233 O O . GLY A 1 170 ? 15.549 6.680 -15.041 1.00 82.25 170 GLY A O 1
ATOM 1234 N N . ASP A 1 171 ? 16.237 6.075 -12.993 1.00 80.88 171 ASP A N 1
ATOM 1235 C CA . ASP A 1 171 ? 17.514 6.813 -13.019 1.00 80.88 171 ASP A CA 1
ATOM 1236 C C . ASP A 1 171 ? 18.505 6.285 -14.076 1.00 80.88 171 ASP A C 1
ATOM 1238 O O . ASP A 1 171 ? 19.474 6.964 -14.401 1.00 80.88 171 ASP A O 1
ATOM 1242 N N . VAL A 1 172 ? 18.292 5.079 -14.612 1.00 73.75 172 VAL A N 1
ATOM 1243 C CA . VAL A 1 172 ? 19.087 4.533 -15.727 1.00 73.75 172 VAL A CA 1
ATOM 1244 C C . VAL A 1 172 ? 18.710 5.176 -17.073 1.00 73.75 172 VAL A C 1
ATOM 1246 O O . VAL A 1 172 ? 19.517 5.162 -18.004 1.00 73.75 172 VAL A O 1
ATOM 1249 N N . HIS A 1 173 ? 17.510 5.752 -17.181 1.00 62.84 173 HIS A N 1
ATOM 1250 C CA . HIS A 1 173 ? 16.966 6.305 -18.424 1.00 62.84 173 HIS A CA 1
ATOM 1251 C C . HIS A 1 173 ? 16.919 7.838 -18.505 1.00 62.84 173 HIS A C 1
ATOM 1253 O O . HIS A 1 173 ? 16.618 8.349 -19.586 1.00 62.84 173 HIS A O 1
ATOM 1259 N N . ASP A 1 174 ? 17.195 8.549 -17.410 1.00 58.59 174 ASP A N 1
ATOM 1260 C CA . ASP A 1 174 ? 17.225 10.024 -17.327 1.00 58.59 174 ASP A CA 1
ATOM 1261 C C . ASP A 1 174 ? 18.632 10.582 -17.632 1.00 58.59 174 ASP A C 1
ATOM 1263 O O . ASP A 1 174 ? 18.743 11.561 -18.408 1.00 58.59 174 ASP A O 1
#

Folds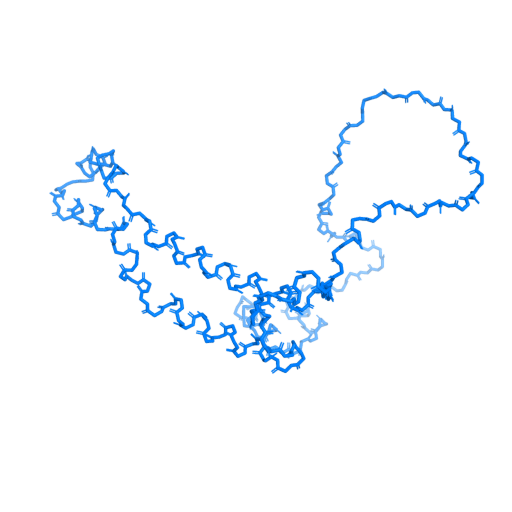eek 3Di:
DVVVVVVCVVCVVVPDDDDPVVVCVVVVHDDDDPPDDDDDDPDPPDDDDDDDDDDDDDDPPDDPDDDDPPPCPDDPDPPDPVVVVPDPPDPPDDLVPDPLVVVLVVLVCVLPVCLCVLCCQQCVLLVVLVVVDPDPVSSVVCVVVSVVSGDNPSVVVSVVVSVVVVVVSVVSVD

Solvent-accessible surface area (backbone atoms only — not comparable to full-atom values): 11444 Å² total; per-residue (Å²): 111,69,69,58,56,53,52,48,67,61,38,40,84,74,68,52,86,74,59,67,70,58,52,30,60,73,73,70,50,78,82,79,56,99,86,53,87,78,88,69,78,82,76,88,71,84,81,81,88,88,80,87,80,84,84,89,76,84,79,75,77,90,66,84,74,74,80,74,87,64,89,68,87,69,58,99,71,85,79,49,67,88,71,65,75,77,61,92,77,61,81,88,66,60,72,90,76,61,59,60,67,62,53,49,52,54,50,51,52,62,66,54,69,52,47,65,73,39,46,38,52,44,47,46,50,58,53,50,44,63,72,69,38,91,44,71,70,55,40,59,70,43,45,69,63,38,64,73,61,49,45,53,65,64,37,51,49,53,51,51,53,50,52,51,51,54,49,56,61,51,66,71,75,113

Sequence (174 aa):
MKELTEAVARLVPMGLKVSQREMRQRIGVSEPEEDDDLLTPPSSSAPVPEGDLPADKTPPAAGKRAPAAELGAHHGGCGCASCRSGLPAMFAADPADIDVEAELDDFIAEAMADWQEDADPLLAPLREALAGASSFAELEAMLPEIAEAVDGKRLAMKLAIAMAKARGLGDVHD

pLDDT: mean 75.4, std 19.29, range [38.72, 96.94]

Secondary structure (DSSP, 8-state):
-HHHHHHHHHHTTTT----HHHHHHHHTPPPPPTTS---------PPPPP----------S---PPPP--STTS-SS---HHHHSS-S-S--S-GGG--HHHHHHHHHHHHHTTHHHHHHHHHHHHHHHHHH-SSHHHHHHHHHHHHHH---HHHHHHHHHHHHHHHHHHHTT-